Protein AF-A0A0G0F4X6-F1 (afdb_monomer_lite)

Foldseek 3Di:
DVVVVVVVVVVVVVVVVVVVVVVVVVPPDPPPPPPPPPFPWDWDWDDDDPWIKIWIARPVVRDTPDIGTDDPPD

Sequence (74 aa):
MYLIEGMKMLRSFMFLLIFAFLSASFFTPPTFAQESPHPRLYTLMSSTGSEEVLEIVDLTTMQLIRTFPISQGN

Structure (mmCIF, N/CA/C/O backbone):
data_AF-A0A0G0F4X6-F1
#
_entry.id   AF-A0A0G0F4X6-F1
#
loop_
_atom_site.group_PDB
_atom_site.id
_atom_site.type_symbol
_atom_site.label_atom_id
_atom_site.label_alt_id
_atom_site.label_comp_id
_atom_site.label_asym_id
_atom_site.label_entity_id
_atom_site.label_seq_id
_atom_site.pdbx_PDB_ins_code
_atom_site.Cartn_x
_atom_site.Cartn_y
_atom_site.Cartn_z
_atom_site.occupancy
_atom_site.B_iso_or_equiv
_atom_site.auth_seq_id
_atom_site.auth_comp_id
_atom_site.auth_asym_id
_atom_site.auth_atom_id
_atom_site.pdbx_PDB_model_num
ATOM 1 N N . MET A 1 1 ? -33.704 34.588 -43.578 1.00 62.25 1 MET A N 1
ATOM 2 C CA . MET A 1 1 ? -34.308 33.767 -42.505 1.00 62.25 1 MET A CA 1
ATOM 3 C C . MET A 1 1 ? -33.388 32.616 -42.079 1.00 62.25 1 MET A C 1
ATOM 5 O O . MET A 1 1 ? -33.089 32.525 -40.899 1.00 62.25 1 MET A O 1
ATOM 9 N N . TYR A 1 2 ? -32.815 31.851 -43.017 1.00 72.06 2 TYR A N 1
ATOM 10 C CA . TYR A 1 2 ? -31.931 30.697 -42.743 1.00 72.06 2 TYR A CA 1
ATOM 11 C C . TYR A 1 2 ? -30.623 30.978 -41.971 1.00 72.06 2 TYR A C 1
ATOM 13 O O . TYR A 1 2 ? -30.185 30.145 -41.184 1.00 72.06 2 TYR A O 1
ATOM 21 N N . LEU A 1 3 ? -30.000 32.152 -42.142 1.00 76.38 3 LEU A N 1
ATOM 22 C CA . LEU A 1 3 ? -28.725 32.477 -41.474 1.00 76.38 3 LEU A CA 1
ATOM 23 C C . LEU A 1 3 ? -28.864 32.582 -39.942 1.00 76.38 3 LEU A C 1
ATOM 25 O O . LEU A 1 3 ? -27.999 32.134 -39.193 1.00 76.38 3 LEU A O 1
ATOM 29 N N . ILE A 1 4 ? -29.984 33.137 -39.471 1.00 79.25 4 ILE A N 1
ATOM 30 C CA . ILE A 1 4 ? -30.258 33.339 -38.040 1.00 79.25 4 ILE A CA 1
ATOM 31 C C . ILE A 1 4 ? -30.584 32.002 -37.362 1.00 79.25 4 ILE A C 1
ATOM 33 O O . ILE A 1 4 ? -30.173 31.763 -36.227 1.00 79.25 4 ILE A O 1
ATOM 37 N N . GLU A 1 5 ? -31.295 31.114 -38.058 1.00 79.12 5 GLU A N 1
ATOM 38 C CA . GLU A 1 5 ? -31.565 29.752 -37.585 1.00 79.12 5 GLU A CA 1
ATOM 39 C C . GLU A 1 5 ? -30.279 28.919 -37.515 1.00 79.12 5 GLU A C 1
ATOM 41 O O . GLU A 1 5 ? -30.032 28.275 -36.494 1.00 79.12 5 GLU A O 1
ATOM 46 N N . GLY A 1 6 ? -29.398 29.027 -38.518 1.00 80.88 6 GLY A N 1
ATOM 47 C CA . GLY A 1 6 ? -28.090 28.363 -38.518 1.00 80.88 6 GLY A CA 1
ATOM 48 C C . GLY A 1 6 ? -27.192 28.798 -37.355 1.00 80.88 6 GLY A C 1
ATOM 49 O O . GLY A 1 6 ? -26.620 27.960 -36.659 1.00 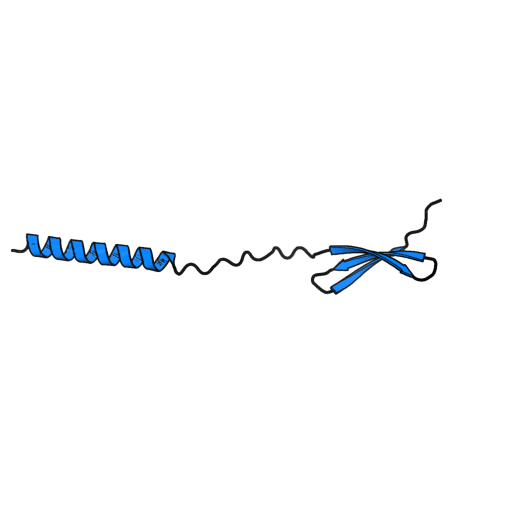80.88 6 GLY A O 1
ATOM 50 N N . MET A 1 7 ? -27.135 30.101 -37.060 1.00 84.19 7 MET A N 1
ATOM 51 C CA . MET A 1 7 ? -26.388 30.623 -35.906 1.00 84.19 7 MET A CA 1
ATOM 52 C C . MET A 1 7 ? -26.953 30.138 -34.560 1.00 84.19 7 MET A C 1
ATOM 54 O O . MET A 1 7 ? -26.193 29.879 -33.624 1.00 84.19 7 MET A O 1
ATOM 58 N N . LYS A 1 8 ? -28.279 29.975 -34.446 1.00 81.88 8 LYS A N 1
ATOM 59 C CA . LYS A 1 8 ? -28.919 29.423 -33.239 1.00 81.88 8 LYS A CA 1
ATOM 60 C C . LYS A 1 8 ? -28.589 27.942 -33.048 1.00 81.88 8 LYS A C 1
ATOM 62 O O . LYS A 1 8 ? -28.267 27.547 -31.926 1.00 81.88 8 LYS A O 1
ATOM 67 N N . MET A 1 9 ? -28.624 27.151 -34.122 1.00 84.25 9 MET A N 1
ATOM 68 C CA . MET A 1 9 ? -28.254 25.732 -34.088 1.00 84.25 9 MET A CA 1
ATOM 69 C C . MET A 1 9 ? -26.777 25.544 -33.730 1.00 84.25 9 MET A C 1
ATOM 71 O O . MET A 1 9 ? -26.465 24.742 -32.851 1.00 84.25 9 MET A O 1
ATOM 75 N N . LEU A 1 10 ? -25.881 26.349 -34.312 1.00 89.00 10 LEU A N 1
ATOM 76 C CA . LEU A 1 10 ? -24.450 26.318 -33.999 1.00 89.00 10 LEU A CA 1
ATOM 77 C C . LEU A 1 10 ? -24.185 26.615 -32.518 1.00 89.00 10 LEU A C 1
ATOM 79 O O . LEU A 1 10 ? -23.445 25.888 -31.857 1.00 89.00 10 LEU A O 1
ATOM 83 N N . ARG A 1 11 ? -24.841 27.642 -31.969 1.00 87.06 11 ARG A N 1
ATOM 84 C CA . ARG A 1 11 ? -24.717 27.992 -30.550 1.00 87.06 11 ARG A CA 1
ATOM 85 C C . ARG A 1 11 ? -25.200 26.858 -29.642 1.00 87.06 11 ARG A C 1
ATOM 87 O O . ARG A 1 11 ? -24.531 26.536 -28.666 1.00 87.06 11 ARG A O 1
ATOM 94 N N . SER A 1 12 ? -26.337 26.240 -29.966 1.00 87.38 12 SER A N 1
ATOM 95 C CA . SER A 1 12 ? -26.870 25.105 -29.201 1.00 87.38 12 SER A CA 1
ATOM 96 C C . SER A 1 12 ? -25.936 23.894 -29.236 1.00 87.38 12 SER A C 1
ATOM 98 O O . SER A 1 12 ? -25.751 23.230 -28.219 1.00 87.38 12 SER A O 1
ATOM 100 N N . PHE A 1 13 ? -25.316 23.628 -30.386 1.00 90.31 13 PHE A N 1
ATOM 101 C CA . PHE A 1 13 ? -24.342 22.552 -30.541 1.00 90.31 13 PHE A CA 1
ATOM 102 C C . PHE A 1 13 ? -23.067 22.809 -29.727 1.00 90.31 13 PHE A C 1
ATOM 104 O O . PHE A 1 13 ? -22.578 21.909 -29.049 1.00 90.31 13 PHE A O 1
ATOM 111 N N . MET A 1 14 ? -22.568 24.050 -29.706 1.00 89.94 14 MET A N 1
ATOM 112 C CA . MET A 1 14 ? -21.418 24.407 -28.869 1.00 89.94 14 MET A CA 1
ATOM 113 C C . MET A 1 14 ? -21.706 24.219 -27.373 1.00 89.94 14 MET A C 1
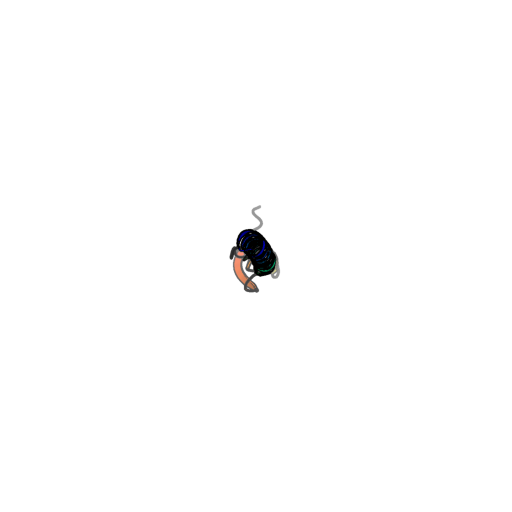ATOM 115 O O . MET A 1 14 ? -20.856 23.694 -26.658 1.00 89.94 14 MET A O 1
ATOM 119 N N . PHE A 1 15 ? -22.905 24.576 -26.899 1.00 89.19 15 PHE A N 1
ATOM 120 C CA . PHE A 1 15 ? -23.299 24.320 -25.508 1.00 89.19 15 PHE A CA 1
ATOM 121 C C . PHE A 1 15 ? -23.347 22.825 -25.172 1.00 89.19 15 PHE A C 1
ATOM 123 O O . PHE A 1 15 ? -22.895 22.432 -24.098 1.00 89.19 15 PHE A O 1
ATOM 130 N N . LEU A 1 16 ? -23.840 21.994 -26.095 1.00 90.38 16 LEU A N 1
ATOM 131 C CA . LEU A 1 16 ? -23.859 20.540 -25.931 1.00 90.38 16 LEU A CA 1
ATOM 132 C C . LEU A 1 16 ? -22.439 19.971 -25.794 1.00 90.38 16 LEU A C 1
ATOM 134 O O . LEU A 1 16 ? -22.184 19.164 -24.903 1.00 90.38 16 LEU A O 1
ATOM 138 N N . LEU A 1 17 ? -21.509 20.422 -26.643 1.00 88.81 17 LEU A N 1
ATOM 139 C CA . LEU A 1 17 ? -20.112 19.993 -26.587 1.00 88.81 17 LEU A CA 1
ATOM 140 C C . LEU A 1 17 ? -19.461 20.377 -25.257 1.00 88.81 17 LEU A C 1
ATOM 142 O O . LEU A 1 17 ? -18.861 19.526 -24.609 1.00 88.81 17 LEU A O 1
ATOM 146 N N . ILE A 1 18 ? -19.621 21.628 -24.817 1.00 87.50 18 ILE A N 1
ATOM 147 C CA . ILE A 1 18 ? -19.059 22.093 -23.541 1.00 87.50 18 ILE A CA 1
ATOM 148 C C . ILE A 1 18 ? -19.600 21.254 -22.380 1.00 87.50 18 ILE A C 1
ATOM 150 O O . ILE A 1 18 ? -18.823 20.807 -21.540 1.00 87.50 18 ILE A O 1
ATOM 154 N N . PHE A 1 19 ? -20.909 20.992 -22.354 1.00 86.25 19 PHE A N 1
ATOM 155 C CA . PHE A 1 19 ? -21.526 20.167 -21.319 1.00 86.25 19 PHE A CA 1
ATOM 156 C C . PHE A 1 19 ? -20.977 18.731 -21.317 1.00 86.25 19 PHE A C 1
ATOM 158 O O . PHE A 1 19 ? -20.626 18.211 -20.258 1.00 86.25 19 PHE A O 1
ATOM 165 N N . ALA A 1 20 ? -20.830 18.116 -22.494 1.00 82.75 20 ALA A N 1
ATOM 166 C CA . ALA A 1 20 ? -20.264 16.776 -22.628 1.00 82.75 20 ALA A CA 1
ATOM 167 C C . ALA A 1 20 ? -18.815 16.714 -22.111 1.00 82.75 20 ALA A C 1
ATOM 169 O O . ALA A 1 20 ? -18.492 15.841 -21.304 1.00 82.75 20 ALA A O 1
ATOM 170 N N . PHE A 1 21 ? -17.968 17.678 -22.489 1.00 81.62 21 PHE A N 1
ATOM 171 C CA . PHE A 1 21 ? -16.584 17.758 -22.009 1.00 81.62 21 PHE A CA 1
ATO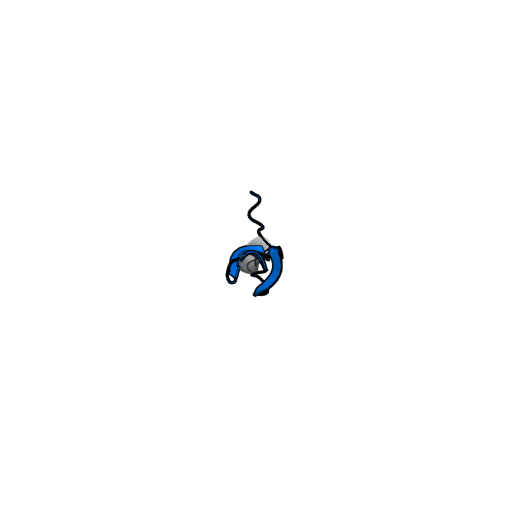M 172 C C . PHE A 1 21 ? -16.503 17.963 -20.495 1.00 81.62 21 PHE A C 1
ATOM 174 O O . PHE A 1 21 ? -15.738 17.269 -19.830 1.00 81.62 21 PHE A O 1
ATOM 181 N N . LEU A 1 22 ? -17.320 18.863 -19.941 1.00 79.38 22 LEU A N 1
ATOM 182 C CA . LEU A 1 22 ? -17.328 19.128 -18.504 1.00 79.38 22 LEU A CA 1
ATOM 183 C C . LEU A 1 22 ? -17.765 17.886 -17.716 1.00 79.38 22 LEU A C 1
ATOM 185 O O . LEU A 1 22 ? -17.147 17.556 -16.712 1.00 79.38 22 LEU A O 1
ATOM 189 N N . SER A 1 23 ? -18.783 17.163 -18.196 1.00 74.38 23 SER A N 1
ATOM 190 C CA . SER A 1 23 ? -19.264 15.937 -17.547 1.00 74.38 23 SER A CA 1
ATOM 191 C C . SER A 1 23 ? -18.242 14.793 -17.576 1.00 74.38 23 SER A C 1
ATOM 193 O O . SER A 1 23 ? -18.134 14.052 -16.600 1.00 74.38 23 SER A O 1
ATOM 195 N N . ALA A 1 24 ? -17.437 14.682 -18.638 1.00 68.31 24 ALA A N 1
ATOM 196 C CA . ALA A 1 24 ? -16.409 13.649 -18.751 1.00 68.31 24 ALA A CA 1
ATOM 197 C C . ALA A 1 24 ? -15.269 13.835 -17.732 1.00 68.31 24 ALA A C 1
ATOM 199 O O . ALA A 1 24 ? -14.715 12.850 -17.249 1.00 68.31 24 ALA A O 1
ATOM 200 N N . SER A 1 25 ? -14.957 15.079 -17.348 1.00 65.25 25 SER A N 1
ATOM 201 C CA . SER A 1 25 ? -13.928 15.375 -16.341 1.00 65.25 25 SER A CA 1
ATOM 202 C C . SER A 1 25 ? -14.299 14.930 -14.922 1.00 65.25 25 SER A C 1
ATOM 204 O O . SER A 1 25 ? -13.405 14.723 -14.109 1.00 65.25 25 SER A O 1
ATOM 206 N N . PHE A 1 26 ? -15.589 14.755 -14.613 1.00 63.69 26 PHE A N 1
ATOM 207 C CA . PHE A 1 26 ? -16.043 14.266 -13.301 1.00 63.69 26 PHE A CA 1
ATOM 208 C C . PHE A 1 26 ? -16.163 12.738 -13.227 1.00 63.69 26 PHE A C 1
ATOM 210 O O . PHE A 1 26 ? -16.347 12.194 -12.142 1.00 63.69 26 PHE A O 1
ATOM 217 N N . PHE A 1 27 ? -16.064 12.045 -14.365 1.00 61.16 27 PHE A N 1
ATOM 218 C CA . PHE A 1 27 ? -16.234 10.593 -14.458 1.00 61.16 27 PHE A CA 1
ATOM 219 C C . PHE A 1 27 ? -14.921 9.814 -14.532 1.00 61.16 27 PHE A C 1
ATOM 221 O O . PHE A 1 27 ? -14.954 8.598 -14.714 1.00 61.16 27 PHE A O 1
ATOM 228 N N . THR A 1 28 ? -13.765 10.460 -14.363 1.00 66.50 28 THR A N 1
ATOM 229 C CA . THR A 1 28 ? -12.531 9.708 -14.130 1.00 66.50 28 THR A CA 1
ATOM 230 C C . THR A 1 28 ? -12.617 9.095 -12.732 1.00 66.50 28 THR A C 1
ATOM 232 O O . THR A 1 28 ? -12.601 9.854 -11.757 1.00 66.50 28 THR A O 1
ATOM 235 N N . PRO A 1 29 ? -12.737 7.760 -12.593 1.00 66.94 29 PRO A N 1
ATOM 236 C CA . PRO A 1 29 ? -12.656 7.150 -11.276 1.00 66.94 29 PRO A CA 1
ATOM 237 C C . PR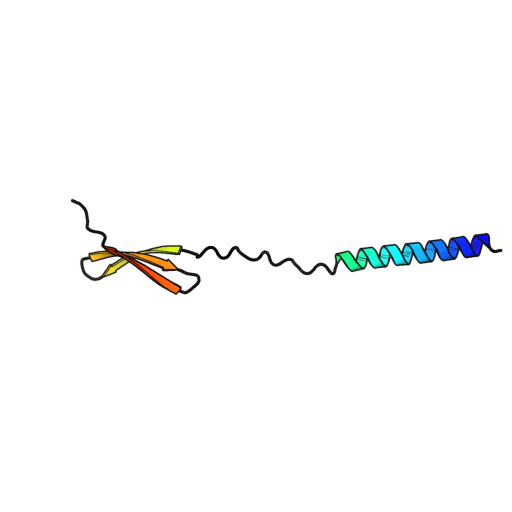O A 1 29 ? -11.313 7.549 -10.652 1.00 66.94 29 PRO A C 1
ATOM 239 O O . PRO A 1 29 ? -10.327 7.674 -11.387 1.00 66.94 29 PRO A O 1
ATOM 242 N N . PRO A 1 30 ? -11.241 7.770 -9.327 1.00 65.88 30 PRO A N 1
ATOM 243 C CA . PRO A 1 30 ? -9.954 7.951 -8.683 1.00 65.88 30 PRO A CA 1
ATOM 244 C C . PRO A 1 30 ? -9.114 6.722 -9.023 1.00 65.88 30 PRO A C 1
ATOM 246 O O . PRO A 1 30 ? -9.481 5.597 -8.680 1.00 65.88 30 PRO A O 1
ATOM 249 N N . THR A 1 31 ? -8.019 6.924 -9.754 1.00 67.62 31 THR A N 1
ATOM 250 C CA . THR A 1 31 ? -7.023 5.880 -9.952 1.00 67.62 31 THR A CA 1
ATOM 251 C C . THR A 1 31 ? -6.482 5.572 -8.566 1.00 67.62 31 THR A C 1
ATOM 253 O O . THR A 1 31 ? -5.651 6.314 -8.046 1.00 67.62 31 THR A O 1
ATOM 256 N N . PHE A 1 32 ? -7.002 4.524 -7.926 1.00 65.88 32 PHE A N 1
ATOM 257 C CA . PHE A 1 32 ? -6.366 3.944 -6.758 1.00 65.88 32 PHE A CA 1
ATOM 258 C C . PHE A 1 32 ? -4.970 3.564 -7.225 1.00 65.88 32 PHE A C 1
ATOM 260 O O . PHE A 1 32 ? -4.813 2.643 -8.026 1.00 65.88 32 PHE A O 1
ATOM 267 N N . ALA A 1 33 ? -3.971 4.346 -6.818 1.00 62.22 33 ALA A N 1
ATOM 268 C CA . ALA A 1 33 ? -2.586 3.979 -7.005 1.00 62.22 33 ALA A CA 1
ATOM 269 C C . ALA A 1 33 ? -2.441 2.620 -6.326 1.00 62.22 33 ALA A C 1
ATOM 271 O O . ALA A 1 33 ? -2.505 2.522 -5.103 1.00 62.22 33 ALA A O 1
ATOM 272 N N . GLN A 1 34 ? -2.384 1.566 -7.134 1.00 57.81 34 GLN A N 1
ATOM 273 C CA . GLN A 1 34 ? -2.148 0.224 -6.652 1.00 57.81 34 GLN A CA 1
ATOM 274 C C . GLN A 1 34 ? -0.779 0.279 -5.984 1.00 57.81 34 GLN A C 1
ATOM 276 O O . GLN A 1 34 ? 0.233 0.407 -6.677 1.00 57.81 34 GLN A O 1
ATOM 281 N N . GLU A 1 35 ? -0.756 0.285 -4.646 1.00 64.06 35 GLU A N 1
ATOM 282 C CA . GLU A 1 35 ? 0.488 0.157 -3.896 1.00 64.06 35 GLU A CA 1
ATOM 283 C C . GLU A 1 35 ? 1.213 -1.058 -4.471 1.00 64.06 35 GLU A C 1
ATOM 285 O O . GLU A 1 35 ? 0.648 -2.149 -4.588 1.00 64.06 35 GLU A O 1
ATOM 290 N N . SER A 1 36 ? 2.445 -0.832 -4.924 1.00 64.19 36 SER A N 1
ATOM 291 C CA . SER A 1 36 ? 3.309 -1.880 -5.447 1.00 64.19 36 SER A CA 1
ATOM 292 C C . SER A 1 36 ? 3.299 -3.066 -4.476 1.00 64.19 36 SER A C 1
ATOM 294 O O . SER A 1 36 ? 3.466 -2.830 -3.275 1.00 64.19 36 SER A O 1
ATOM 296 N N . PRO A 1 37 ? 3.163 -4.318 -4.950 1.00 64.56 37 PRO A N 1
ATOM 297 C CA . PRO A 1 37 ? 3.168 -5.508 -4.104 1.00 64.56 37 PRO A CA 1
ATOM 298 C C . PRO A 1 37 ? 4.600 -5.836 -3.658 1.00 64.56 37 PRO A C 1
ATOM 300 O O . PRO A 1 37 ? 5.083 -6.953 -3.821 1.00 64.56 37 PRO A O 1
ATOM 303 N N . HIS A 1 38 ? 5.329 -4.842 -3.157 1.00 66.38 38 HIS A N 1
ATOM 304 C CA . HIS A 1 38 ? 6.592 -5.082 -2.496 1.00 66.38 38 HIS A CA 1
ATOM 305 C C . HIS A 1 38 ? 6.261 -5.605 -1.097 1.00 66.38 38 HIS A C 1
ATOM 307 O O . HIS A 1 38 ? 5.591 -4.895 -0.341 1.00 66.38 38 HIS A O 1
ATOM 313 N N . PRO A 1 39 ? 6.667 -6.843 -0.762 1.00 66.56 39 PRO A N 1
ATOM 314 C CA . PRO A 1 39 ? 6.415 -7.397 0.558 1.00 66.56 39 PRO A CA 1
ATOM 315 C C . PRO A 1 39 ? 7.019 -6.457 1.597 1.00 66.56 39 PRO A C 1
ATOM 317 O O . PRO A 1 39 ? 8.182 -6.049 1.492 1.00 66.56 39 PRO A O 1
ATOM 320 N N . ARG A 1 40 ? 6.207 -6.066 2.579 1.00 77.94 40 ARG A N 1
ATOM 321 C CA . ARG A 1 40 ? 6.649 -5.208 3.677 1.00 77.94 40 ARG A CA 1
ATOM 322 C C . ARG A 1 40 ? 7.413 -6.082 4.666 1.00 77.94 40 ARG A C 1
ATOM 324 O O . ARG A 1 40 ? 6.842 -6.588 5.628 1.00 77.94 40 ARG A O 1
ATOM 331 N N . LEU A 1 41 ? 8.698 -6.285 4.383 1.00 83.56 41 LEU A N 1
ATOM 332 C CA . LEU A 1 41 ? 9.601 -7.070 5.219 1.00 83.56 41 LEU A CA 1
ATOM 333 C C . LEU A 1 41 ? 10.089 -6.238 6.400 1.00 83.56 41 LEU A C 1
ATOM 335 O O . LEU A 1 41 ? 10.653 -5.159 6.215 1.00 83.56 41 LEU A O 1
ATOM 339 N N . TYR A 1 42 ? 9.893 -6.758 7.605 1.00 83.00 42 TYR A N 1
ATOM 340 C CA . TYR A 1 42 ? 10.381 -6.165 8.841 1.00 83.00 42 TYR A CA 1
ATOM 341 C C . TYR A 1 42 ? 11.335 -7.120 9.526 1.00 83.00 42 TYR A C 1
ATOM 343 O O . TYR A 1 42 ? 11.107 -8.326 9.579 1.00 83.00 42 TYR A O 1
ATOM 351 N N . THR A 1 43 ? 12.395 -6.544 10.070 1.00 87.69 43 THR A N 1
ATOM 352 C CA . THR A 1 43 ? 13.378 -7.268 10.859 1.00 87.69 43 THR A CA 1
ATOM 353 C C . THR A 1 43 ? 13.116 -6.975 12.330 1.00 87.69 43 THR A C 1
ATOM 355 O O . THR A 1 43 ? 13.147 -5.816 12.745 1.00 87.69 43 THR A O 1
ATOM 358 N N . LEU A 1 44 ? 12.844 -8.013 13.109 1.00 86.19 44 LEU A N 1
ATOM 359 C CA . LEU A 1 44 ? 12.586 -7.949 14.541 1.00 86.19 44 LEU A CA 1
ATOM 360 C C . LEU A 1 44 ? 13.720 -8.652 15.284 1.00 86.19 44 LEU A C 1
ATOM 362 O O . LEU A 1 44 ? 14.194 -9.704 14.864 1.00 86.19 44 LEU A O 1
ATOM 366 N N . MET A 1 45 ? 14.157 -8.062 16.391 1.00 85.25 45 MET A N 1
ATOM 367 C CA . MET A 1 45 ? 15.069 -8.709 17.329 1.00 85.25 45 MET A CA 1
ATOM 368 C C . MET A 1 45 ? 14.221 -9.411 18.387 1.00 85.25 45 MET A C 1
ATOM 370 O O . MET A 1 45 ? 13.441 -8.754 19.077 1.00 85.25 45 MET A O 1
ATOM 374 N N . SER A 1 46 ? 14.358 -10.724 18.506 1.00 84.50 46 SER A N 1
ATOM 375 C CA . SER A 1 46 ? 13.648 -11.536 19.490 1.00 84.50 46 SER A CA 1
ATOM 376 C C . SER A 1 46 ? 14.665 -12.235 20.385 1.00 84.50 46 SER A C 1
ATOM 378 O O . SER A 1 46 ? 15.728 -12.651 19.930 1.00 84.50 46 SER A O 1
ATOM 380 N N . SER A 1 47 ? 14.364 -12.341 21.675 1.00 81.81 47 SER A N 1
ATOM 381 C CA . SER A 1 47 ? 15.183 -13.096 22.622 1.00 81.81 47 SER A CA 1
ATOM 382 C C . SER A 1 47 ? 14.376 -14.296 23.088 1.00 81.81 47 SER A C 1
ATOM 384 O O . SER A 1 47 ? 13.307 -14.145 23.682 1.00 81.81 47 SER A O 1
ATOM 386 N N . THR A 1 48 ? 14.862 -15.495 22.777 1.00 77.69 48 THR A N 1
ATOM 387 C CA . THR A 1 48 ? 14.236 -16.752 23.196 1.00 77.69 48 THR A CA 1
ATOM 388 C C . THR A 1 48 ? 15.165 -17.446 24.185 1.00 77.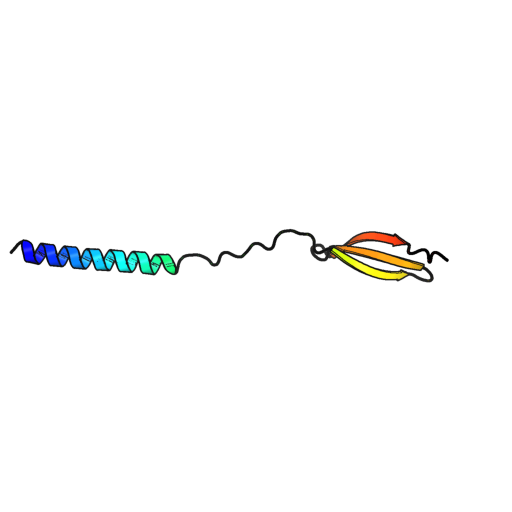69 48 THR A C 1
ATOM 390 O O . THR A 1 48 ? 16.118 -18.128 23.820 1.00 77.69 48 THR A O 1
ATOM 393 N N . GLY A 1 49 ? 14.908 -17.240 25.478 1.00 77.31 49 GLY A N 1
ATOM 394 C CA . GLY A 1 49 ? 15.773 -17.752 26.541 1.00 77.31 49 GLY A CA 1
ATOM 395 C C . GLY A 1 49 ? 17.080 -16.961 26.641 1.00 77.31 49 GLY A C 1
ATOM 396 O O . GLY A 1 49 ? 17.050 -15.772 26.938 1.00 77.31 49 GLY A O 1
ATOM 397 N N . SER A 1 50 ? 18.218 -17.629 26.438 1.00 72.50 50 SER A N 1
ATOM 398 C CA . SER A 1 50 ? 19.559 -17.019 26.451 1.00 72.50 50 SER A CA 1
ATOM 399 C C . SER A 1 50 ? 20.097 -16.676 25.058 1.00 72.50 50 SER A C 1
ATOM 401 O O . SER A 1 50 ? 21.230 -16.216 24.948 1.00 72.50 50 SER A O 1
ATOM 403 N N . GLU A 1 51 ? 19.325 -16.936 24.000 1.00 78.38 51 GLU A N 1
ATOM 404 C CA . GLU A 1 51 ? 19.730 -16.704 22.614 1.00 78.38 51 GLU A CA 1
ATOM 405 C C . GLU A 1 51 ? 19.013 -15.475 22.046 1.00 78.38 51 GLU A C 1
ATOM 407 O O . GLU A 1 51 ? 17.803 -15.294 22.223 1.00 78.38 51 GLU A O 1
ATOM 412 N N . GLU A 1 52 ? 19.770 -14.619 21.364 1.00 86.31 52 GLU A N 1
ATOM 413 C CA . GLU A 1 52 ? 19.224 -13.534 20.553 1.00 86.31 52 GLU A CA 1
ATOM 414 C C . GLU A 1 52 ? 19.061 -14.032 19.118 1.00 86.31 52 GLU A C 1
ATOM 416 O O . GLU A 1 52 ? 19.964 -14.646 18.543 1.00 86.31 52 GLU A O 1
ATOM 421 N N . VAL A 1 53 ? 17.899 -13.778 18.529 1.00 87.81 53 VAL A N 1
ATOM 422 C CA . VAL A 1 53 ? 17.585 -14.168 17.159 1.00 87.81 53 VAL A CA 1
ATOM 423 C C . VAL A 1 53 ? 17.013 -12.985 16.387 1.00 87.81 53 VAL A C 1
ATOM 425 O O . VAL A 1 53 ? 16.248 -12.171 16.904 1.00 87.81 53 VAL A O 1
ATOM 428 N N . LEU A 1 54 ? 17.394 -12.894 15.118 1.00 89.00 54 LEU A N 1
ATOM 429 C CA . LEU A 1 54 ? 16.854 -11.934 14.169 1.00 89.00 54 LEU A CA 1
ATOM 430 C C . LEU A 1 54 ? 15.743 -12.604 13.365 1.00 89.00 54 LEU A C 1
ATOM 432 O O . LEU A 1 54 ? 15.990 -13.577 12.653 1.00 89.00 54 LEU A O 1
ATOM 436 N N . GLU A 1 55 ? 14.535 -12.076 13.430 1.00 90.94 55 GLU A N 1
ATOM 437 C CA . GLU A 1 55 ? 13.369 -12.590 12.720 1.00 90.94 55 GLU A CA 1
ATOM 438 C C . GLU A 1 55 ? 13.008 -11.655 11.565 1.00 90.94 55 GLU A C 1
ATOM 440 O O . GLU A 1 55 ? 12.856 -10.451 11.749 1.00 90.94 55 GLU A O 1
ATOM 445 N N . ILE A 1 56 ? 12.862 -12.201 10.359 1.00 90.06 56 ILE A N 1
ATOM 446 C CA . ILE A 1 56 ? 12.309 -11.490 9.205 1.00 90.06 56 ILE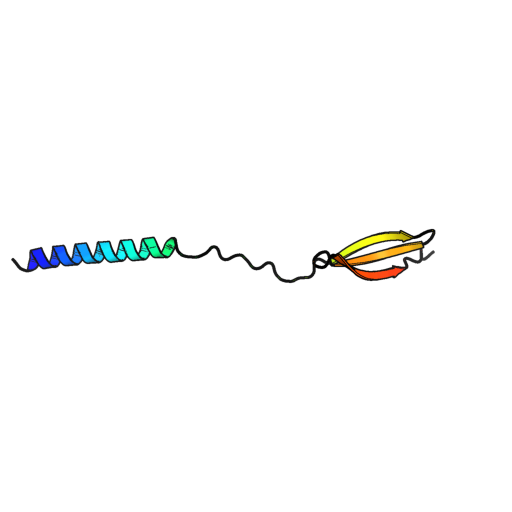 A CA 1
ATOM 447 C C . ILE A 1 56 ? 10.842 -11.881 9.079 1.00 90.06 56 ILE A C 1
ATOM 449 O O . ILE A 1 56 ? 10.530 -13.039 8.791 1.00 90.06 56 ILE A O 1
ATOM 453 N N . VAL A 1 57 ? 9.957 -10.907 9.255 1.00 89.19 57 VAL A N 1
ATOM 454 C CA . VAL A 1 57 ? 8.504 -11.067 9.178 1.00 89.19 57 VAL A CA 1
ATOM 455 C C . VAL A 1 57 ? 7.972 -10.296 7.978 1.00 89.19 57 VAL A C 1
ATOM 457 O O . VAL A 1 57 ? 8.318 -9.134 7.765 1.00 89.19 57 VAL A O 1
ATOM 460 N N . ASP A 1 58 ? 7.113 -10.936 7.195 1.00 88.25 58 ASP A N 1
ATOM 461 C CA . ASP A 1 58 ? 6.303 -10.255 6.193 1.00 88.25 58 ASP A CA 1
ATOM 462 C C . ASP A 1 58 ? 5.052 -9.689 6.865 1.00 88.25 58 ASP A C 1
ATOM 464 O O . ASP A 1 58 ? 4.169 -10.444 7.268 1.00 88.25 58 ASP A O 1
ATOM 468 N N . LEU A 1 59 ? 4.950 -8.364 6.982 1.00 82.94 59 LEU A N 1
ATOM 469 C CA . LEU A 1 59 ? 3.761 -7.721 7.548 1.00 82.94 59 LEU A CA 1
ATOM 470 C C . LEU A 1 59 ? 2.552 -7.765 6.614 1.00 82.94 59 LEU A C 1
ATOM 472 O O . LEU A 1 59 ? 1.433 -7.531 7.066 1.00 82.94 59 LEU A O 1
ATOM 476 N N . THR A 1 60 ? 2.741 -8.058 5.326 1.00 84.31 60 THR A N 1
ATOM 477 C CA . THR A 1 60 ? 1.620 -8.228 4.399 1.00 84.31 60 THR A CA 1
ATOM 478 C C . THR A 1 60 ? 0.843 -9.502 4.726 1.00 84.31 60 THR A C 1
ATOM 480 O O . THR A 1 60 ? -0.385 -9.504 4.673 1.00 84.31 60 THR A O 1
ATOM 483 N N . THR A 1 61 ? 1.544 -10.571 5.102 1.00 85.19 61 THR A N 1
ATOM 484 C CA . THR A 1 61 ? 0.941 -11.871 5.438 1.00 85.19 61 THR A CA 1
ATOM 485 C C . THR A 1 61 ? 0.956 -12.188 6.934 1.00 85.19 61 THR A C 1
ATOM 487 O O . THR A 1 61 ? 0.335 -13.165 7.349 1.00 85.19 61 THR A O 1
ATOM 490 N N . MET A 1 62 ? 1.620 -11.360 7.749 1.00 83.69 62 MET A N 1
ATOM 491 C CA . MET A 1 62 ? 1.911 -11.608 9.167 1.00 83.69 62 MET A CA 1
ATOM 492 C C . MET A 1 62 ? 2.621 -12.953 9.392 1.00 83.69 62 MET A C 1
ATOM 494 O O . MET A 1 62 ? 2.381 -13.637 10.387 1.00 83.69 62 MET A O 1
ATOM 498 N N . GLN A 1 63 ? 3.486 -13.351 8.453 1.00 89.06 63 GLN A N 1
ATOM 499 C CA . GLN A 1 63 ? 4.214 -14.618 8.507 1.00 89.06 63 GLN A CA 1
ATOM 500 C C . GLN A 1 63 ? 5.702 -14.400 8.751 1.00 89.06 63 GLN A C 1
ATOM 502 O O . GLN A 1 63 ? 6.340 -13.538 8.145 1.00 89.06 63 GLN A O 1
ATOM 507 N N . LEU A 1 64 ? 6.265 -15.237 9.619 1.00 88.50 64 LEU A N 1
ATOM 508 C CA . LEU A 1 64 ? 7.705 -15.361 9.777 1.00 88.50 64 LEU A CA 1
ATOM 509 C C . LEU A 1 64 ? 8.287 -16.024 8.525 1.00 88.50 64 LEU A C 1
ATOM 511 O O . LEU A 1 64 ? 7.932 -17.151 8.185 1.00 88.50 64 LEU A O 1
ATOM 515 N N . ILE A 1 65 ? 9.200 -15.332 7.853 1.00 89.12 65 ILE A N 1
ATOM 516 C CA . ILE A 1 65 ? 9.894 -15.851 6.673 1.00 89.12 65 ILE A CA 1
ATOM 517 C C . ILE A 1 65 ? 11.154 -16.601 7.089 1.00 89.12 65 ILE A C 1
ATOM 519 O O . ILE A 1 65 ? 11.473 -17.656 6.536 1.00 89.12 65 ILE A O 1
ATOM 523 N N . ARG A 1 66 ? 11.925 -16.020 8.014 1.00 85.81 66 ARG A N 1
ATOM 524 C CA . ARG A 1 66 ? 13.231 -16.555 8.396 1.00 85.81 66 ARG A CA 1
ATOM 525 C C . ARG A 1 66 ? 13.665 -16.069 9.768 1.00 85.81 66 ARG A C 1
ATOM 527 O O . ARG A 1 66 ? 13.445 -14.913 10.103 1.00 85.81 66 ARG A O 1
ATOM 534 N N . THR A 1 67 ? 14.380 -16.931 10.478 1.00 89.06 67 THR A N 1
ATOM 535 C CA . THR A 1 67 ? 15.066 -16.607 11.730 1.00 89.06 67 THR A CA 1
ATOM 536 C C . THR A 1 67 ? 16.566 -16.822 11.553 1.00 89.06 67 THR A C 1
ATOM 538 O O . THR A 1 67 ? 16.980 -17.821 10.961 1.00 89.06 67 THR A O 1
ATOM 541 N N . PHE A 1 68 ? 17.380 -15.894 12.048 1.00 87.12 68 PHE A N 1
ATOM 542 C CA . PHE A 1 68 ? 18.834 -16.005 12.100 1.00 87.12 68 PHE A CA 1
ATOM 543 C C . PHE A 1 68 ? 19.285 -16.003 13.558 1.00 87.12 68 PHE A C 1
ATOM 545 O O . PHE A 1 68 ? 18.964 -15.055 14.274 1.00 87.12 68 PHE A O 1
ATOM 552 N N . PRO A 1 69 ? 20.041 -17.012 14.011 1.00 85.06 69 PRO A N 1
ATOM 553 C CA . PRO A 1 69 ? 20.661 -16.949 15.321 1.00 85.06 69 PRO A CA 1
ATOM 554 C C . PRO A 1 69 ? 21.731 -15.860 15.321 1.00 85.06 69 PRO A C 1
ATOM 556 O O . PRO A 1 69 ? 22.579 -15.801 14.426 1.00 85.06 69 PRO A O 1
ATOM 559 N N . ILE A 1 70 ? 21.697 -14.997 16.327 1.00 80.56 70 ILE A N 1
ATOM 560 C CA . ILE A 1 70 ? 22.721 -13.987 16.549 1.00 80.56 70 ILE A CA 1
ATOM 561 C C . ILE A 1 70 ? 23.701 -14.603 17.535 1.00 80.56 70 ILE A C 1
ATOM 563 O O . ILE A 1 70 ? 23.568 -14.481 18.750 1.00 80.56 70 ILE A O 1
ATOM 567 N N . SER A 1 71 ? 24.696 -15.316 17.004 1.00 73.12 71 SER A N 1
ATOM 568 C CA . SER A 1 71 ? 25.865 -15.634 17.814 1.00 73.12 71 SER A CA 1
ATOM 569 C C . SER A 1 71 ? 26.560 -14.311 18.108 1.00 73.12 71 SER A C 1
ATOM 571 O O . SER A 1 71 ? 27.010 -13.648 17.169 1.00 73.12 71 SER A O 1
ATOM 573 N N . GLN A 1 72 ? 26.645 -13.923 19.380 1.00 64.25 72 GLN A N 1
ATOM 574 C CA . GLN A 1 72 ? 27.551 -12.858 19.791 1.00 64.25 72 GLN A CA 1
ATOM 575 C C . GLN A 1 72 ? 28.967 -13.315 19.425 1.00 64.25 72 GLN A C 1
ATOM 577 O O . GLN A 1 72 ? 29.574 -14.139 20.108 1.00 64.25 72 GLN A O 1
ATOM 582 N N . GLY A 1 73 ? 29.437 -12.874 18.258 1.00 57.06 73 GLY A N 1
ATOM 583 C CA . GLY A 1 73 ? 30.818 -13.036 17.844 1.00 57.06 73 GLY A CA 1
ATOM 584 C C . GLY A 1 73 ? 31.657 -12.263 18.844 1.00 57.06 73 GLY A C 1
ATOM 585 O O . GLY A 1 73 ? 31.544 -11.043 18.915 1.00 57.06 73 GLY A O 1
ATOM 586 N N . ASN A 1 74 ? 32.401 -13.001 19.660 1.00 46.78 74 ASN A N 1
ATOM 587 C CA . ASN A 1 74 ? 33.387 -12.454 20.579 1.00 46.78 74 ASN A CA 1
ATOM 588 C C . ASN A 1 74 ? 34.492 -11.712 19.819 1.00 46.78 74 ASN A C 1
ATOM 590 O O . ASN A 1 74 ? 34.942 -12.258 18.783 1.00 46.78 74 ASN A O 1
#

pLDDT: mean 78.52, std 10.45, range [46.78, 90.94]

Organism: NCBI:txid1618426

Secondary structure (DSSP, 8-state):
-HHHHHHHHHHHHHHHHHHHHHHHHT--------------EEEEEEEETTEEEEEEEETTTTEEEEEEEE----

Radius of gyration: 32.36 Å; chains: 1; bounding box: 68×52×69 Å